Protein AF-A0A3L5TT20-F1 (afdb_monomer)

Sequence (155 aa):
MFGVGVLYHANMYPKHVDMWNPAGWEYWRIWKIIYIPYWQIYGDSFLDTFSENSTAPCTSIQSEWENNPDIERCNQYDWVLLVIASLYMLISNLLLVNLVIALFRYEV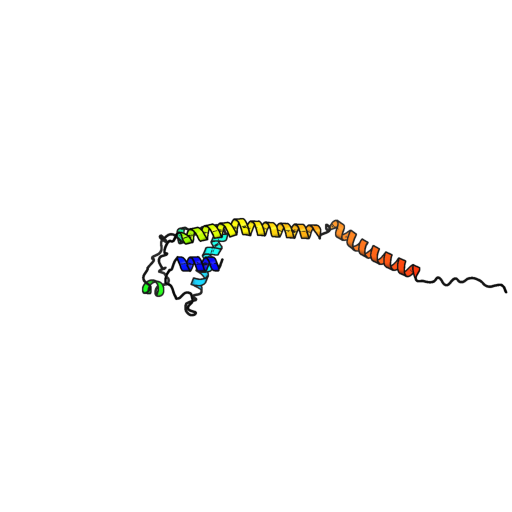IMDYKSRIPAPLNIIIRPLNVLYRCCKSDDERKQHKPGRKIEDWWIE

Mean predicted aligned error: 16.35 Å

pLDDT: mean 70.75, std 13.07, range [36.5, 90.12]

Foldseek 3Di:
DQVLLVVQVCQFDPPDPLPPPPVNPDVVVSCSSCVVLVVLLVPDPVVVVLDQDDPFAEDCDPVPVVVDVRHHHGTDHDVVNVVSSVVSNCCSPPVVVVVVVVVVVVVVVVVVVVDDPPVVCVVVVVVVVVVVVVVVVVVVVVPDDDPDPDDDDDD

Solvent-accessible surface area (backbone atoms only — not comparable to full-atom values): 9318 Å² total; per-residue (Å²): 90,66,70,57,16,52,51,49,54,52,61,34,47,74,90,68,76,50,84,78,37,85,90,54,72,49,73,73,59,59,48,56,34,48,49,57,48,50,47,34,68,78,68,50,78,64,57,63,78,56,39,77,74,57,95,59,67,55,43,90,50,68,78,55,40,76,73,31,93,83,30,46,68,58,59,50,66,56,74,64,58,57,54,52,50,52,52,50,40,48,44,50,59,60,50,47,48,51,48,50,54,48,49,55,52,50,53,52,52,53,49,53,75,71,48,66,58,71,83,53,44,70,53,51,53,56,50,55,51,49,51,53,53,54,53,55,52,53,59,56,58,73,70,54,80,77,80,77,88,74,80,89,83,88,134

Radius of gyration: 36.46 Å; Cα contacts (8 Å, |Δi|>4): 81; chains: 1; bounding box: 44×47×121 Å

InterPro domains:
  IPR050927 Transient receptor potential cation channel M [PTHR13800] (23-142)

Secondary structure (DSSP, 8-state):
-HHHHHHHHHHHSTT--TTS-GGG--HHHHHHHHHHHHHGGGT---HHHHSS--SS-EE--HHHHTT-TT-EEPP---HHHHHHHHHHHHIIIIIIHHHHHHHHHHHHHHHHHH---HHHHHHHHHHHHHHHHHHHHHHHHHTS-----------

Structure (mmCIF, N/CA/C/O backbone):
data_AF-A0A3L5TT20-F1
#
_entry.id   AF-A0A3L5TT20-F1
#
loop_
_atom_site.group_PDB
_atom_site.id
_atom_site.type_symbol
_atom_site.label_atom_id
_atom_site.label_alt_id
_atom_site.label_comp_id
_atom_site.label_asym_id
_atom_site.label_entity_id
_atom_site.label_seq_id
_atom_site.pdbx_PDB_ins_code
_atom_site.Cartn_x
_atom_site.Cartn_y
_atom_site.Cartn_z
_atom_site.occupancy
_atom_site.B_iso_or_equiv
_atom_site.auth_seq_id
_atom_site.auth_comp_id
_atom_site.auth_asym_id
_atom_site.auth_atom_id
_atom_site.pdbx_PDB_model_num
ATOM 1 N N . MET A 1 1 ? 0.230 -6.332 0.140 1.00 84.31 1 MET A N 1
ATOM 2 C CA . MET A 1 1 ? 1.095 -5.178 -0.182 1.00 84.31 1 MET A CA 1
ATOM 3 C C . MET A 1 1 ? 2.345 -5.609 -0.939 1.00 84.31 1 MET A C 1
ATOM 5 O O . MET A 1 1 ? 2.288 -5.583 -2.156 1.00 84.31 1 MET A O 1
ATOM 9 N N . PHE A 1 2 ? 3.416 -6.079 -0.279 1.00 85.88 2 PHE A N 1
ATOM 10 C CA . PHE A 1 2 ? 4.703 -6.358 -0.947 1.00 85.88 2 PHE A CA 1
ATOM 11 C C . PHE A 1 2 ? 4.595 -7.323 -2.140 1.00 85.88 2 PHE A C 1
ATOM 13 O O . PHE A 1 2 ? 5.044 -6.995 -3.230 1.00 85.88 2 PHE A O 1
ATOM 20 N N . GLY A 1 3 ? 3.914 -8.464 -1.973 1.00 87.25 3 GLY A N 1
ATOM 21 C CA . GLY A 1 3 ? 3.739 -9.431 -3.066 1.00 87.25 3 GLY A CA 1
ATOM 22 C C . GLY A 1 3 ? 2.987 -8.871 -4.280 1.00 87.25 3 GLY A C 1
ATOM 23 O O . GLY A 1 3 ? 3.363 -9.153 -5.410 1.00 87.25 3 GLY A O 1
ATOM 24 N N . VAL A 1 4 ? 1.976 -8.026 -4.055 1.00 87.75 4 VAL A N 1
ATOM 25 C CA . VAL A 1 4 ? 1.221 -7.371 -5.139 1.00 87.75 4 VAL A CA 1
ATOM 26 C C . VAL A 1 4 ? 2.088 -6.326 -5.843 1.00 87.75 4 VAL A C 1
ATOM 28 O O . VAL A 1 4 ? 2.095 -6.273 -7.065 1.00 87.75 4 VAL A O 1
ATOM 31 N N . GLY A 1 5 ? 2.883 -5.560 -5.090 1.00 86.00 5 GLY A N 1
ATOM 32 C CA . GLY A 1 5 ? 3.838 -4.610 -5.662 1.00 86.00 5 GLY A CA 1
ATOM 33 C C . GLY A 1 5 ? 4.888 -5.283 -6.550 1.00 86.00 5 GLY A C 1
ATOM 34 O O . GLY A 1 5 ? 5.159 -4.807 -7.650 1.00 86.00 5 GLY A O 1
ATOM 35 N N . VAL A 1 6 ? 5.449 -6.414 -6.105 1.00 85.12 6 VAL A N 1
ATOM 36 C CA . VAL A 1 6 ? 6.404 -7.204 -6.903 1.00 85.12 6 VAL A CA 1
ATOM 37 C C . VAL A 1 6 ? 5.736 -7.751 -8.164 1.00 85.12 6 VAL A C 1
ATOM 39 O O . VAL A 1 6 ? 6.333 -7.708 -9.236 1.00 85.12 6 VAL A O 1
ATOM 42 N N . LEU A 1 7 ? 4.494 -8.229 -8.052 1.00 86.19 7 LEU A N 1
ATOM 43 C CA . LEU A 1 7 ? 3.731 -8.760 -9.181 1.00 86.19 7 LEU A CA 1
ATOM 44 C C . LEU A 1 7 ? 3.441 -7.681 -10.231 1.00 86.19 7 LEU A C 1
ATOM 46 O O . LEU A 1 7 ? 3.610 -7.931 -11.420 1.00 86.19 7 LEU A O 1
ATOM 50 N N . TYR A 1 8 ? 3.073 -6.472 -9.799 1.00 83.44 8 TYR A N 1
ATOM 51 C CA . TYR A 1 8 ? 2.897 -5.334 -10.700 1.00 83.44 8 TYR A CA 1
ATOM 52 C C . TYR A 1 8 ? 4.190 -4.989 -11.430 1.00 83.44 8 TYR A C 1
ATOM 54 O O . TYR A 1 8 ? 4.200 -4.925 -12.655 1.00 83.44 8 TYR A O 1
ATOM 62 N N . HIS A 1 9 ? 5.291 -4.838 -10.694 1.00 79.31 9 HIS A N 1
ATOM 63 C CA . HIS A 1 9 ? 6.583 -4.495 -11.283 1.00 79.31 9 HIS A CA 1
ATOM 64 C C . HIS A 1 9 ? 7.069 -5.560 -12.279 1.00 79.31 9 HIS A C 1
ATOM 66 O O . HIS A 1 9 ? 7.560 -5.228 -13.356 1.00 79.31 9 HIS A O 1
ATOM 72 N N . ALA A 1 10 ? 6.894 -6.842 -11.947 1.00 80.88 10 ALA A N 1
ATOM 73 C CA . ALA A 1 10 ? 7.268 -7.948 -12.823 1.00 80.88 10 ALA A CA 1
ATOM 74 C C . ALA A 1 10 ? 6.438 -7.985 -14.117 1.00 80.88 10 ALA A C 1
ATOM 76 O O . ALA A 1 10 ? 6.974 -8.345 -15.164 1.00 80.88 10 ALA A O 1
ATOM 77 N N . ASN A 1 11 ? 5.154 -7.613 -14.055 1.00 81.44 11 ASN A N 1
ATOM 78 C CA . ASN A 1 11 ? 4.273 -7.641 -15.223 1.00 81.44 11 ASN A CA 1
ATOM 79 C C . ASN A 1 11 ? 4.452 -6.415 -16.131 1.00 81.44 11 ASN A C 1
ATOM 81 O O . ASN A 1 11 ? 4.388 -6.547 -17.346 1.00 81.44 11 ASN A O 1
ATOM 85 N N . MET A 1 12 ? 4.723 -5.239 -15.556 1.00 76.44 12 MET A N 1
ATOM 86 C CA . MET A 1 12 ? 4.983 -4.005 -16.314 1.00 76.44 12 MET A CA 1
ATOM 87 C C . MET A 1 12 ? 6.300 -4.050 -17.098 1.00 76.44 12 MET A C 1
ATOM 89 O O . MET A 1 12 ? 6.416 -3.450 -18.167 1.00 76.44 12 MET A O 1
ATOM 93 N N . TYR A 1 13 ? 7.308 -4.743 -16.557 1.00 73.94 13 TYR A N 1
ATOM 94 C CA . TYR A 1 13 ? 8.673 -4.745 -17.084 1.00 73.94 13 TYR A CA 1
ATOM 95 C C . TYR A 1 13 ? 9.188 -6.168 -17.354 1.00 73.94 13 TYR A C 1
ATOM 97 O O . TYR A 1 13 ? 10.122 -6.637 -16.689 1.00 73.94 13 TYR A O 1
ATOM 105 N N . PRO A 1 14 ? 8.633 -6.873 -18.357 1.00 65.94 14 PRO A N 1
ATOM 106 C CA . PRO A 1 14 ? 9.121 -8.194 -18.719 1.00 65.94 14 PRO A CA 1
ATOM 107 C C . PRO A 1 14 ? 10.567 -8.110 -19.232 1.00 65.94 14 PRO A C 1
ATOM 109 O O . PRO A 1 14 ? 10.934 -7.208 -19.991 1.00 65.94 14 PRO A O 1
ATOM 112 N N . LYS A 1 15 ? 11.390 -9.092 -18.837 1.00 61.09 15 LYS A N 1
ATOM 113 C CA . LYS A 1 15 ? 12.833 -9.206 -19.148 1.00 61.09 15 LYS A CA 1
ATOM 114 C C . LYS A 1 15 ? 13.756 -8.213 -18.425 1.00 61.09 15 LYS A C 1
ATOM 116 O O . LYS A 1 15 ? 14.787 -7.843 -18.979 1.00 61.09 15 LYS A O 1
ATOM 121 N N . HIS A 1 16 ? 13.444 -7.815 -17.193 1.00 61.41 16 HIS A N 1
ATOM 122 C CA . HIS A 1 16 ? 14.487 -7.331 -16.283 1.00 61.41 16 HIS A CA 1
ATOM 123 C C . HIS A 1 16 ? 15.070 -8.528 -15.513 1.00 61.41 16 HIS A C 1
ATOM 125 O O . HIS A 1 16 ? 14.327 -9.366 -14.998 1.00 61.41 16 HIS A O 1
ATOM 131 N N . VAL A 1 17 ? 16.388 -8.631 -15.389 1.00 59.22 17 VAL A N 1
ATOM 132 C CA . VAL A 1 17 ? 17.037 -9.614 -14.492 1.00 59.22 17 VAL A CA 1
ATOM 133 C C . VAL A 1 17 ? 17.674 -8.934 -13.275 1.00 59.22 17 VAL A C 1
ATOM 135 O O . VAL A 1 17 ? 18.075 -9.596 -12.321 1.00 59.22 17 VAL A O 1
ATOM 138 N N . ASP A 1 18 ? 17.634 -7.601 -13.232 1.00 60.81 18 ASP A N 1
ATOM 139 C CA . ASP A 1 18 ? 18.402 -6.779 -12.287 1.00 60.81 18 ASP A CA 1
ATOM 140 C C . ASP A 1 18 ? 17.642 -6.468 -10.989 1.00 60.81 18 ASP A C 1
ATOM 142 O O . ASP A 1 18 ? 18.166 -5.812 -10.088 1.00 60.81 18 ASP A O 1
ATOM 146 N N . MET A 1 19 ? 16.398 -6.943 -10.860 1.00 58.97 19 MET A N 1
ATOM 147 C CA . MET A 1 19 ? 15.602 -6.772 -9.638 1.00 58.97 19 MET A CA 1
ATOM 148 C C . MET A 1 19 ? 16.105 -7.640 -8.483 1.00 58.97 19 MET A C 1
ATOM 150 O O . MET A 1 19 ? 16.023 -7.232 -7.329 1.00 58.97 19 MET A O 1
ATOM 154 N N . TRP A 1 20 ? 16.676 -8.804 -8.801 1.00 60.31 20 TRP A N 1
ATOM 155 C CA . TRP A 1 20 ? 17.233 -9.741 -7.821 1.00 60.31 20 TRP A CA 1
ATOM 156 C C . TRP A 1 20 ? 18.757 -9.648 -7.703 1.00 60.31 20 TRP A C 1
ATOM 158 O O . TRP A 1 20 ? 19.335 -10.303 -6.839 1.00 60.31 20 TRP A O 1
ATOM 168 N N . ASN A 1 21 ? 19.411 -8.832 -8.538 1.00 61.56 21 ASN A N 1
ATOM 169 C CA . ASN A 1 21 ? 20.840 -8.574 -8.421 1.00 61.56 21 ASN A CA 1
ATOM 170 C C . ASN A 1 21 ? 21.089 -7.722 -7.159 1.00 61.56 21 ASN A C 1
ATOM 172 O O . ASN A 1 21 ? 20.550 -6.617 -7.089 1.00 61.56 21 ASN A O 1
ATOM 176 N N . PRO A 1 22 ? 21.889 -8.179 -6.176 1.00 57.75 22 PRO A N 1
ATOM 177 C CA . PRO A 1 22 ? 22.149 -7.441 -4.935 1.00 57.75 22 PRO A CA 1
ATOM 178 C C . PRO A 1 22 ? 22.705 -6.025 -5.151 1.00 57.75 22 PRO A C 1
ATOM 180 O O . PRO A 1 22 ? 22.512 -5.158 -4.306 1.00 57.75 22 PRO A O 1
ATOM 183 N N . ALA A 1 23 ? 23.365 -5.780 -6.289 1.00 57.91 23 ALA A N 1
ATOM 184 C CA . ALA A 1 23 ? 23.911 -4.474 -6.660 1.00 57.91 23 ALA A CA 1
ATOM 185 C C . ALA A 1 23 ? 22.869 -3.495 -7.239 1.00 57.91 23 ALA A C 1
ATOM 187 O O . ALA A 1 23 ? 23.135 -2.302 -7.312 1.00 57.91 23 ALA A O 1
ATOM 188 N N . GLY A 1 24 ? 21.690 -3.979 -7.648 1.00 58.59 24 GLY A N 1
ATOM 189 C CA . GLY A 1 24 ? 20.648 -3.169 -8.288 1.00 58.59 24 GLY A CA 1
ATOM 190 C C . GLY A 1 24 ? 19.599 -2.607 -7.327 1.00 58.59 24 GLY A C 1
ATOM 191 O O . GLY A 1 24 ? 18.627 -2.011 -7.779 1.00 58.59 24 GLY A O 1
ATOM 192 N N . TRP A 1 25 ? 19.724 -2.826 -6.013 1.00 58.31 25 TRP A N 1
ATOM 193 C CA . TRP A 1 25 ? 18.738 -2.394 -5.013 1.00 58.31 25 TRP A CA 1
ATOM 194 C C . TRP A 1 25 ? 18.848 -0.889 -4.758 1.00 58.31 25 TRP A C 1
ATOM 196 O O . TRP A 1 25 ? 19.230 -0.442 -3.679 1.00 58.31 25 TRP A O 1
ATOM 206 N N . GLU A 1 26 ? 18.508 -0.086 -5.759 1.00 62.91 26 GLU A N 1
ATOM 207 C CA . GLU A 1 26 ? 18.370 1.345 -5.563 1.00 62.91 26 GLU A CA 1
ATOM 208 C C . GLU A 1 26 ? 17.182 1.619 -4.639 1.00 62.91 26 GLU A C 1
ATOM 210 O O . GLU A 1 26 ? 16.058 1.161 -4.871 1.00 62.91 26 GLU A O 1
ATOM 215 N N . TYR A 1 27 ? 17.434 2.386 -3.578 1.00 58.75 27 TYR A N 1
ATOM 216 C CA . TYR A 1 27 ? 16.451 2.765 -2.559 1.00 58.75 27 TYR A CA 1
ATOM 217 C C . TYR A 1 27 ? 15.145 3.304 -3.170 1.00 58.75 27 TYR A C 1
ATOM 219 O O . TYR A 1 27 ? 14.049 2.942 -2.738 1.00 58.75 27 TYR A O 1
ATOM 227 N N . TRP A 1 28 ? 15.254 4.099 -4.236 1.00 60.81 28 TRP A N 1
ATOM 228 C CA . TRP A 1 28 ? 14.121 4.687 -4.951 1.00 60.81 28 TRP A CA 1
ATOM 229 C C . TRP A 1 28 ? 13.227 3.652 -5.652 1.00 60.81 28 TRP A C 1
ATOM 231 O O . TRP A 1 28 ? 12.015 3.849 -5.758 1.00 60.81 28 TRP A O 1
ATOM 241 N N . ARG A 1 29 ? 13.783 2.506 -6.063 1.00 69.00 29 ARG A N 1
ATOM 242 C CA . ARG A 1 29 ? 13.053 1.457 -6.789 1.00 69.00 29 ARG A CA 1
ATOM 243 C C . ARG A 1 29 ? 12.155 0.629 -5.870 1.00 69.00 29 ARG A C 1
ATOM 245 O O . ARG A 1 29 ? 11.013 0.339 -6.218 1.00 69.00 29 ARG A O 1
ATOM 252 N N . ILE A 1 30 ? 12.629 0.307 -4.665 1.00 76.31 30 ILE A N 1
ATOM 253 C CA . ILE A 1 30 ? 11.825 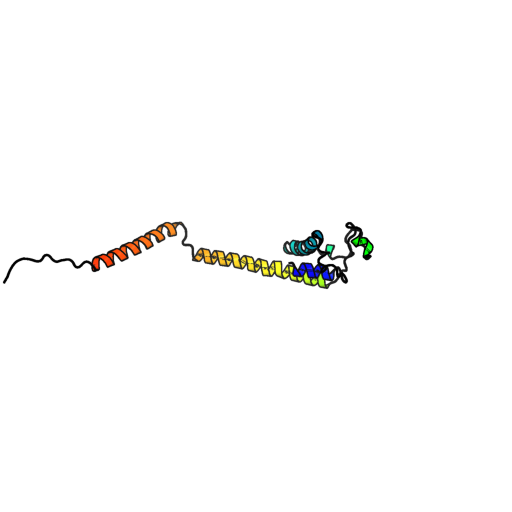-0.399 -3.647 1.00 76.31 30 ILE A CA 1
ATOM 254 C C . ILE A 1 30 ? 10.653 0.475 -3.190 1.00 76.31 30 ILE A C 1
ATOM 256 O O . ILE A 1 30 ? 9.544 -0.026 -2.987 1.00 76.31 30 ILE A O 1
ATOM 260 N N . TRP A 1 31 ? 10.870 1.788 -3.092 1.00 77.19 31 TRP A N 1
ATOM 261 C CA . TRP A 1 31 ? 9.805 2.735 -2.785 1.00 77.19 31 TRP A CA 1
ATOM 262 C C . TRP A 1 31 ? 8.666 2.679 -3.804 1.00 77.19 31 TRP A C 1
ATOM 264 O O . TRP A 1 31 ? 7.513 2.608 -3.382 1.00 77.19 31 TRP A O 1
ATOM 274 N N . LYS A 1 32 ? 8.949 2.600 -5.114 1.00 73.81 32 LYS A N 1
ATOM 275 C CA . LYS A 1 32 ? 7.896 2.449 -6.139 1.00 73.81 32 LYS A CA 1
ATOM 276 C C . LYS A 1 32 ? 7.066 1.168 -5.954 1.00 73.81 32 LYS A C 1
ATOM 278 O O . LYS A 1 32 ? 5.844 1.214 -6.083 1.00 73.81 32 LYS A O 1
ATOM 283 N N . ILE A 1 33 ? 7.702 0.053 -5.576 1.00 81.81 33 ILE A N 1
ATOM 284 C CA . ILE A 1 33 ? 7.032 -1.242 -5.332 1.00 81.81 33 ILE A CA 1
ATOM 285 C C . ILE A 1 33 ? 6.039 -1.161 -4.164 1.00 81.81 33 ILE A C 1
ATOM 287 O O . ILE A 1 33 ? 4.989 -1.800 -4.199 1.00 81.81 33 ILE A O 1
ATOM 291 N N . ILE A 1 34 ? 6.355 -0.393 -3.119 1.00 84.00 34 ILE A N 1
ATOM 292 C CA . ILE A 1 34 ? 5.509 -0.271 -1.920 1.00 84.00 34 ILE A CA 1
ATOM 293 C C . ILE A 1 34 ? 4.466 0.841 -2.081 1.00 84.00 34 ILE A C 1
ATOM 295 O O . ILE A 1 34 ? 3.335 0.688 -1.621 1.00 84.00 34 ILE A O 1
ATOM 299 N N . TYR A 1 35 ? 4.828 1.934 -2.752 1.00 84.69 35 TYR A N 1
ATOM 300 C CA . TYR A 1 35 ? 4.006 3.134 -2.896 1.00 84.69 35 TYR A CA 1
ATOM 301 C C . TYR A 1 35 ? 2.679 2.851 -3.611 1.00 84.69 35 TYR A C 1
ATOM 303 O O . TYR A 1 35 ? 1.618 3.160 -3.075 1.00 84.69 35 TYR A O 1
ATOM 311 N N . ILE A 1 36 ? 2.718 2.198 -4.776 1.00 82.75 36 ILE A N 1
ATOM 312 C CA . ILE A 1 36 ? 1.519 1.919 -5.586 1.00 82.75 36 ILE A CA 1
ATOM 313 C C . ILE A 1 36 ? 0.469 1.090 -4.809 1.00 82.75 36 ILE A C 1
ATOM 315 O O . ILE A 1 36 ? -0.657 1.560 -4.633 1.00 82.75 36 ILE A O 1
ATOM 319 N N . PRO A 1 37 ? 0.786 -0.108 -4.268 1.00 84.50 37 PRO A N 1
ATOM 320 C CA . PRO A 1 37 ? -0.197 -0.914 -3.539 1.00 84.50 37 PRO A CA 1
ATOM 321 C C . PRO A 1 37 ? -0.592 -0.331 -2.172 1.00 84.50 37 PRO A C 1
ATOM 323 O O . PRO A 1 37 ? -1.562 -0.815 -1.582 1.00 84.50 37 PRO A O 1
ATOM 326 N N . TYR A 1 38 ? 0.151 0.651 -1.645 1.00 85.81 38 TYR A N 1
ATOM 327 C CA . TYR A 1 38 ? -0.220 1.398 -0.441 1.00 85.81 38 TYR A CA 1
ATOM 328 C C . TYR A 1 38 ? -1.358 2.378 -0.740 1.00 85.81 38 TYR A C 1
ATOM 330 O O . TYR A 1 38 ? -2.412 2.281 -0.113 1.00 85.81 38 TYR A O 1
ATOM 338 N N . TRP A 1 39 ? -1.198 3.251 -1.740 1.00 85.56 39 TRP A N 1
ATOM 339 C CA . TRP A 1 39 ? -2.247 4.201 -2.144 1.00 85.56 39 TRP A CA 1
ATOM 340 C C . TRP A 1 39 ? -3.524 3.508 -2.612 1.00 85.56 39 TRP A C 1
ATOM 342 O O . TRP A 1 39 ? -4.628 3.954 -2.303 1.00 85.56 39 TRP A O 1
ATOM 352 N N . GLN A 1 40 ? -3.381 2.341 -3.234 1.00 83.81 40 GLN A N 1
ATOM 353 C CA . GLN A 1 40 ? -4.508 1.523 -3.666 1.00 83.81 40 GLN A CA 1
ATOM 354 C C . GLN A 1 40 ? -5.416 1.049 -2.514 1.00 83.81 40 GLN A C 1
ATOM 356 O O . GLN A 1 40 ? -6.603 0.806 -2.725 1.00 83.81 40 GLN A O 1
ATOM 361 N N . ILE A 1 41 ? -4.901 0.931 -1.284 1.00 84.06 41 ILE A N 1
ATOM 362 C CA . ILE A 1 41 ? -5.732 0.601 -0.111 1.00 84.06 41 ILE A CA 1
ATOM 363 C C . ILE A 1 41 ? -6.593 1.790 0.316 1.00 84.06 41 ILE A C 1
ATOM 365 O O . ILE A 1 41 ? -7.695 1.589 0.814 1.00 84.06 41 ILE A O 1
ATOM 369 N N . TYR A 1 42 ? -6.125 3.016 0.088 1.00 82.31 42 TYR A N 1
ATOM 370 C CA . TYR A 1 42 ? -6.883 4.232 0.383 1.00 82.31 42 TYR A CA 1
ATOM 371 C C . TYR A 1 42 ? -7.941 4.559 -0.681 1.00 82.31 42 TYR A C 1
ATOM 373 O O . TYR A 1 42 ? -8.684 5.523 -0.517 1.00 82.31 42 TYR A O 1
ATOM 381 N N . GLY A 1 43 ? -8.045 3.746 -1.738 1.00 77.94 43 GLY A N 1
ATOM 382 C CA . GLY A 1 43 ? -9.058 3.884 -2.784 1.00 77.94 43 GLY A CA 1
ATOM 383 C C . GLY A 1 43 ? -8.589 4.621 -4.036 1.00 77.94 43 GLY A C 1
ATOM 384 O O . GLY A 1 43 ? -9.409 4.857 -4.919 1.00 77.94 43 GLY A O 1
ATOM 385 N N . ASP A 1 44 ? -7.300 4.952 -4.150 1.00 79.25 44 ASP A N 1
ATOM 386 C CA . ASP A 1 44 ? -6.760 5.525 -5.382 1.00 79.25 44 ASP A CA 1
ATOM 387 C C . ASP A 1 44 ? -6.453 4.417 -6.401 1.00 79.25 44 ASP A C 1
ATOM 389 O O . ASP A 1 44 ? -5.543 3.595 -6.230 1.00 79.25 44 ASP A O 1
ATOM 393 N N . SER A 1 45 ? -7.261 4.348 -7.459 1.00 69.12 45 SER A N 1
ATOM 394 C CA . SER A 1 45 ? -7.055 3.423 -8.564 1.00 69.12 45 SER A CA 1
ATOM 395 C C . SER A 1 45 ? -6.095 4.061 -9.563 1.00 69.12 45 SER A C 1
ATOM 397 O O . SER A 1 45 ? -6.535 4.727 -10.494 1.00 69.12 45 SER A O 1
ATOM 399 N N . PHE A 1 46 ? -4.793 3.821 -9.382 1.00 67.81 46 PHE A N 1
ATOM 400 C CA . PHE A 1 46 ? -3.672 4.264 -10.234 1.00 67.81 46 PHE A CA 1
ATOM 401 C C . PHE A 1 46 ? -3.714 3.725 -11.694 1.00 67.81 46 PHE A C 1
ATOM 403 O O . PHE A 1 46 ? -2.677 3.497 -12.311 1.00 67.81 46 P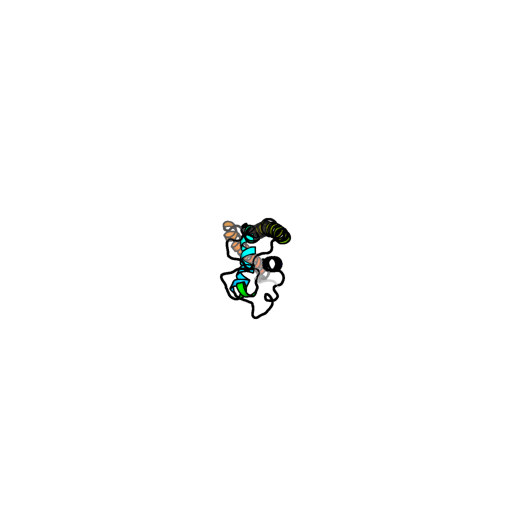HE A O 1
ATOM 410 N N . LEU A 1 47 ? -4.906 3.505 -12.268 1.00 67.00 47 LEU A N 1
ATOM 411 C CA . LEU A 1 47 ? -5.176 2.979 -13.615 1.00 67.00 47 LEU A CA 1
ATOM 412 C C . LEU A 1 47 ? -4.419 3.740 -14.704 1.00 67.00 47 LEU A C 1
ATOM 414 O O . LEU A 1 47 ? -3.908 3.116 -15.629 1.00 67.00 47 LEU A O 1
ATOM 418 N N . ASP A 1 48 ? -4.263 5.051 -14.541 1.00 64.94 48 ASP A N 1
ATOM 419 C CA . ASP A 1 48 ? -3.530 5.895 -15.486 1.00 64.94 48 ASP A CA 1
ATOM 420 C C . ASP A 1 48 ? -2.023 5.610 -15.487 1.00 64.94 48 ASP A C 1
ATOM 422 O O . ASP A 1 48 ? -1.382 5.722 -16.522 1.00 64.94 48 ASP A O 1
ATOM 426 N N . THR A 1 49 ? -1.458 5.154 -14.365 1.00 65.38 49 THR A N 1
ATOM 427 C CA . THR A 1 49 ? -0.055 4.698 -14.295 1.00 65.38 49 THR A CA 1
ATOM 428 C C . THR A 1 49 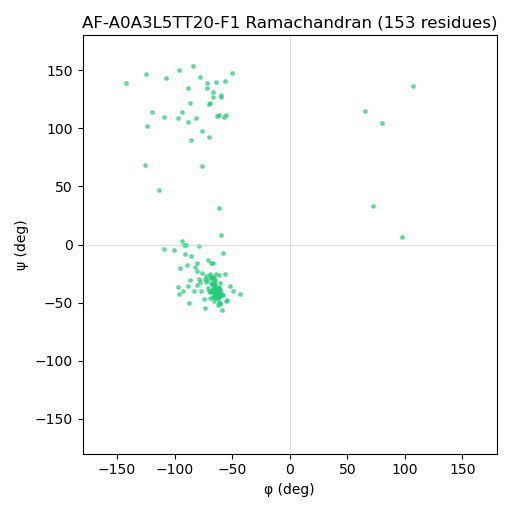? 0.135 3.314 -14.918 1.00 65.38 49 THR A C 1
ATOM 430 O O . THR A 1 49 ? 1.228 2.979 -15.371 1.00 65.38 49 THR A O 1
ATOM 433 N N . PHE A 1 50 ? -0.927 2.504 -14.977 1.00 63.31 50 PHE A N 1
ATOM 434 C CA . PHE A 1 50 ? -0.919 1.236 -15.711 1.00 63.31 50 PHE A CA 1
ATOM 435 C C . PHE A 1 50 ? -1.172 1.419 -17.217 1.00 63.31 50 PHE A C 1
ATOM 437 O O . PHE A 1 50 ? -0.858 0.518 -17.992 1.00 63.31 50 PHE A O 1
ATOM 444 N N . SER A 1 51 ? -1.745 2.552 -17.624 1.00 58.94 51 SER A N 1
ATOM 445 C CA . SER A 1 51 ? -2.021 2.899 -19.017 1.00 58.94 51 SER A CA 1
ATOM 446 C C . SER A 1 51 ? -0.743 3.361 -19.725 1.00 58.94 51 SER A C 1
ATOM 448 O O . SER A 1 51 ? 0.099 4.022 -19.127 1.00 58.94 51 SER A O 1
ATOM 450 N N . GLU A 1 52 ? -0.591 3.028 -21.010 1.00 57.47 52 GLU A N 1
ATOM 451 C CA . GLU A 1 52 ? 0.594 3.314 -21.847 1.00 57.47 52 GLU A CA 1
ATOM 452 C C . GLU A 1 52 ? 0.970 4.805 -21.961 1.00 57.47 52 GLU A C 1
ATOM 454 O O . GLU A 1 52 ? 2.012 5.130 -22.523 1.00 57.47 52 GLU A O 1
ATOM 459 N N . ASN A 1 53 ? 0.148 5.724 -21.449 1.00 52.81 53 ASN A N 1
ATOM 460 C CA . ASN A 1 53 ? 0.210 7.142 -21.785 1.00 52.81 53 ASN A CA 1
ATOM 461 C C . ASN A 1 53 ? 0.632 8.035 -20.608 1.00 52.81 53 ASN A C 1
ATOM 463 O O . ASN A 1 53 ? 0.010 9.062 -20.332 1.00 52.81 53 ASN A O 1
ATOM 467 N N . SER A 1 54 ? 1.693 7.646 -19.902 1.00 54.81 54 SER A N 1
ATOM 468 C CA . SER A 1 54 ? 2.361 8.537 -18.953 1.00 54.81 54 SER A CA 1
ATOM 469 C C . SER A 1 54 ? 3.072 9.643 -19.734 1.00 54.81 54 SER A C 1
ATOM 471 O O . SER A 1 54 ? 3.934 9.367 -20.559 1.00 54.81 54 SER A O 1
ATOM 473 N N . THR A 1 55 ? 2.736 10.900 -19.456 1.00 52.38 55 THR A N 1
ATOM 474 C CA . THR A 1 55 ? 3.191 12.147 -20.110 1.00 52.38 55 THR A CA 1
ATOM 475 C C . THR A 1 55 ? 4.714 12.408 -20.076 1.00 52.38 55 THR A C 1
ATOM 477 O O . THR A 1 55 ? 5.163 13.499 -20.426 1.00 52.38 55 THR A O 1
ATOM 480 N N . ALA A 1 56 ? 5.518 11.445 -19.625 1.00 61.28 56 ALA A N 1
ATOM 481 C CA . ALA A 1 56 ? 6.970 11.524 -19.500 1.00 61.28 56 ALA A CA 1
ATOM 482 C C . ALA A 1 56 ? 7.667 10.907 -20.730 1.00 61.28 56 ALA A C 1
ATOM 484 O O . ALA A 1 56 ? 7.127 9.976 -21.331 1.00 61.28 56 ALA A O 1
ATOM 485 N N . PRO A 1 57 ? 8.871 11.377 -21.113 1.00 65.12 57 PRO A N 1
ATOM 486 C CA . PRO A 1 57 ? 9.658 10.712 -22.146 1.00 65.12 57 PRO A CA 1
ATOM 487 C C . PRO A 1 57 ? 9.983 9.289 -21.678 1.00 65.12 57 PRO A C 1
ATOM 489 O O . PRO A 1 57 ? 10.734 9.107 -20.721 1.00 65.12 57 PRO A O 1
ATOM 492 N N . CYS A 1 58 ? 9.396 8.285 -22.329 1.00 73.94 58 CYS A N 1
ATOM 493 C CA . CYS A 1 58 ? 9.691 6.885 -22.055 1.00 73.94 58 CYS A CA 1
ATOM 494 C C . CYS A 1 58 ? 10.520 6.280 -23.190 1.00 73.94 58 CYS A C 1
ATOM 496 O O . CYS A 1 58 ? 10.315 6.597 -24.363 1.00 73.94 58 CYS A O 1
ATOM 498 N N . THR A 1 59 ? 11.464 5.402 -22.853 1.00 69.94 59 THR A N 1
ATOM 499 C CA . THR A 1 59 ? 12.265 4.661 -23.841 1.00 69.94 59 THR A CA 1
ATOM 500 C C . THR A 1 59 ? 12.164 3.160 -23.593 1.00 69.94 59 THR A C 1
ATOM 502 O O . THR A 1 59 ? 12.036 2.691 -22.459 1.00 69.94 59 THR A O 1
ATOM 505 N N . SER A 1 60 ? 12.204 2.380 -24.671 1.00 69.69 60 SER A N 1
ATOM 506 C CA . SER A 1 60 ? 12.318 0.916 -24.606 1.00 69.69 60 SER A CA 1
ATOM 507 C C . SER A 1 60 ? 13.780 0.448 -24.622 1.00 69.69 60 SER A C 1
ATOM 509 O O . SER A 1 60 ? 14.052 -0.733 -24.396 1.00 69.69 60 SER A O 1
ATOM 511 N N . ILE A 1 61 ? 14.724 1.367 -24.861 1.00 71.00 61 ILE A N 1
ATOM 512 C CA . ILE A 1 61 ? 16.146 1.083 -25.050 1.00 71.00 61 ILE A CA 1
ATOM 513 C C . ILE A 1 61 ? 16.854 1.039 -23.692 1.00 71.00 61 ILE A C 1
ATOM 515 O O . ILE A 1 61 ? 16.862 2.024 -22.958 1.00 71.00 61 ILE A O 1
ATOM 519 N N . GLN A 1 62 ? 17.496 -0.094 -23.379 1.00 68.12 62 GLN A N 1
ATOM 520 C CA . GLN A 1 62 ? 18.177 -0.325 -22.096 1.00 68.12 62 GLN A CA 1
ATOM 521 C C . GLN A 1 62 ? 19.207 0.744 -21.734 1.00 68.12 62 GLN A C 1
ATOM 523 O O . GLN A 1 62 ? 19.173 1.301 -20.641 1.00 68.12 62 GLN A O 1
ATOM 528 N N . SER A 1 63 ? 20.075 1.088 -22.679 1.00 68.44 63 SER A N 1
ATOM 529 C CA . SER A 1 63 ? 21.153 2.047 -22.454 1.00 68.44 63 SER A CA 1
ATOM 530 C C . SER A 1 63 ? 20.680 3.479 -22.199 1.00 68.44 63 SER A C 1
ATOM 532 O O . SER A 1 63 ? 21.478 4.296 -21.756 1.00 68.44 63 SER A O 1
ATOM 534 N N . GLU A 1 64 ? 19.430 3.822 -22.506 1.00 69.00 64 GLU A N 1
ATOM 535 C CA . GLU A 1 64 ? 18.931 5.192 -22.358 1.00 69.00 64 GLU A CA 1
ATOM 536 C C . GLU A 1 64 ? 18.268 5.433 -21.000 1.00 69.00 64 GLU A C 1
ATOM 538 O O . GLU A 1 64 ? 18.518 6.482 -20.409 1.00 69.00 64 GLU A O 1
ATOM 543 N N . TRP A 1 65 ? 17.491 4.471 -20.480 1.00 65.31 65 TRP A N 1
ATOM 544 C CA . TRP A 1 65 ? 16.889 4.568 -19.140 1.00 65.31 65 TRP A CA 1
ATOM 545 C C . TRP A 1 65 ? 17.865 4.212 -18.012 1.00 65.31 65 TRP A C 1
ATOM 547 O O . TRP A 1 65 ? 17.675 4.638 -16.881 1.00 65.31 65 TRP A O 1
ATOM 557 N N . GLU A 1 66 ? 18.918 3.439 -18.293 1.00 68.31 66 GLU A N 1
ATOM 558 C CA . GLU A 1 66 ? 19.932 3.094 -17.285 1.00 68.31 66 GLU A CA 1
ATOM 559 C C . GLU A 1 66 ? 20.925 4.246 -17.052 1.00 68.31 66 GLU A C 1
ATOM 561 O O . GLU A 1 66 ? 21.429 4.423 -15.948 1.00 68.31 66 GLU A O 1
ATOM 566 N N . ASN A 1 67 ? 21.169 5.069 -18.080 1.00 66.06 67 ASN A N 1
ATOM 567 C CA . ASN A 1 67 ? 22.094 6.204 -18.007 1.00 66.06 67 ASN A CA 1
ATOM 568 C C . ASN A 1 67 ? 21.414 7.541 -17.677 1.00 66.06 67 ASN A C 1
ATOM 570 O O . ASN A 1 67 ? 22.098 8.462 -17.231 1.00 66.06 67 ASN A O 1
ATOM 574 N N . ASN A 1 68 ? 20.098 7.669 -17.890 1.00 63.03 68 ASN A N 1
ATOM 575 C CA . ASN A 1 68 ? 19.350 8.887 -17.580 1.00 63.03 68 ASN A CA 1
ATOM 576 C C . ASN A 1 68 ? 18.251 8.595 -16.549 1.00 63.03 68 ASN A C 1
ATOM 578 O O . ASN A 1 68 ? 17.281 7.917 -16.886 1.00 63.03 68 ASN A O 1
ATOM 582 N N . PRO A 1 69 ? 18.334 9.155 -15.329 1.00 65.62 69 PRO A N 1
ATOM 583 C CA . PRO A 1 69 ? 17.314 8.954 -14.297 1.00 65.62 69 PRO A CA 1
ATOM 584 C C . PRO A 1 69 ? 15.971 9.629 -14.627 1.00 65.62 69 PRO A C 1
ATOM 586 O O . PRO A 1 69 ? 14.960 9.302 -14.012 1.00 65.62 69 PRO A O 1
ATOM 589 N N . ASP A 1 70 ? 15.954 10.554 -15.593 1.00 61.81 70 ASP A N 1
ATOM 590 C CA . ASP A 1 70 ? 14.761 11.300 -16.015 1.00 61.81 70 ASP A CA 1
ATOM 591 C C . ASP A 1 70 ? 13.918 10.564 -17.074 1.00 61.81 70 ASP A C 1
ATOM 593 O O . ASP A 1 70 ? 12.816 11.006 -17.403 1.00 61.81 70 ASP A O 1
ATOM 597 N N . ILE A 1 71 ? 14.432 9.461 -17.635 1.00 65.62 71 ILE A N 1
ATOM 598 C CA . ILE A 1 71 ? 13.759 8.688 -18.684 1.00 65.62 71 ILE A CA 1
ATOM 599 C C . ILE A 1 71 ? 13.290 7.366 -18.085 1.00 65.62 71 ILE A C 1
ATOM 601 O O . ILE A 1 71 ? 14.085 6.477 -17.783 1.00 65.62 71 ILE A O 1
ATOM 605 N N . GLU A 1 72 ? 11.977 7.217 -17.931 1.00 68.31 72 GLU A N 1
ATOM 606 C CA . GLU A 1 72 ? 11.396 5.981 -17.412 1.00 68.31 72 GLU A CA 1
ATOM 607 C C . GLU A 1 72 ? 11.205 4.944 -18.527 1.00 68.31 72 GLU A C 1
ATOM 609 O O . GLU A 1 72 ? 11.045 5.255 -19.710 1.00 68.31 72 GLU A O 1
ATOM 614 N N . ARG A 1 73 ? 11.210 3.661 -18.163 1.00 69.81 73 ARG A N 1
ATOM 615 C CA . ARG A 1 73 ? 10.914 2.595 -19.120 1.00 69.81 73 ARG A CA 1
ATOM 616 C C . ARG A 1 73 ? 9.428 2.613 -19.471 1.00 69.81 73 ARG A C 1
ATOM 618 O O . ARG A 1 73 ? 8.588 2.676 -18.574 1.00 69.81 73 ARG A O 1
ATOM 625 N N . CYS A 1 74 ? 9.107 2.492 -20.760 1.00 73.94 74 CYS A N 1
ATOM 626 C CA . CYS A 1 74 ? 7.713 2.393 -21.189 1.00 73.94 74 CYS A CA 1
ATOM 627 C C . CYS A 1 74 ? 7.046 1.161 -20.553 1.00 73.94 74 CYS A C 1
ATOM 629 O O . CYS A 1 74 ? 7.586 0.050 -20.604 1.00 73.94 74 CYS A O 1
ATOM 631 N N . ASN A 1 75 ? 5.888 1.382 -19.936 1.00 71.44 75 ASN A N 1
ATOM 632 C CA . ASN A 1 75 ? 5.079 0.338 -19.324 1.00 71.44 75 ASN A CA 1
ATOM 633 C C . ASN A 1 75 ? 4.425 -0.526 -20.415 1.00 71.44 75 ASN A C 1
ATOM 635 O O . ASN A 1 75 ? 3.946 0.005 -21.415 1.00 71.44 75 ASN A O 1
ATOM 639 N N . GLN A 1 76 ? 4.393 -1.844 -20.220 1.00 70.81 76 GLN A N 1
ATOM 640 C CA . GLN A 1 76 ? 3.584 -2.735 -21.043 1.00 70.81 76 GLN A CA 1
ATOM 641 C C . GLN A 1 76 ? 2.229 -2.958 -20.376 1.00 70.81 76 GLN A C 1
ATOM 643 O O . GLN A 1 76 ? 2.136 -3.557 -19.303 1.00 70.81 76 GLN A O 1
ATOM 648 N N . TYR A 1 77 ? 1.172 -2.468 -21.023 1.00 69.62 77 TYR A N 1
ATOM 649 C CA . TYR A 1 77 ? -0.188 -2.696 -20.560 1.00 69.62 77 TYR A CA 1
ATOM 650 C C . TYR A 1 77 ? -0.558 -4.177 -20.682 1.00 69.62 77 TYR A C 1
ATOM 652 O O . TYR A 1 77 ? -0.413 -4.789 -21.742 1.00 69.62 77 TYR A O 1
ATOM 660 N N . ASP A 1 78 ? -1.099 -4.735 -19.602 1.00 78.06 78 ASP A N 1
ATOM 661 C CA . ASP A 1 78 ? -1.636 -6.089 -19.583 1.00 78.06 78 ASP A CA 1
ATOM 662 C C . ASP A 1 78 ? -2.901 -6.147 -18.714 1.00 78.06 78 ASP A C 1
ATOM 664 O O . ASP A 1 78 ? -2.973 -5.561 -17.629 1.00 78.06 78 ASP A O 1
ATOM 668 N N . TRP A 1 79 ? -3.915 -6.876 -19.180 1.00 82.94 79 TRP A N 1
ATOM 669 C CA . TRP A 1 79 ? -5.223 -7.004 -18.525 1.00 82.94 79 TRP A CA 1
ATOM 670 C C . TRP A 1 79 ? -5.121 -7.685 -17.154 1.00 82.94 79 TRP A C 1
ATOM 672 O O . TRP A 1 79 ? -5.944 -7.446 -16.267 1.00 82.94 79 TRP A O 1
ATOM 682 N N . VAL A 1 80 ? -4.086 -8.505 -16.956 1.00 85.50 80 VAL A N 1
ATOM 683 C CA . VAL A 1 80 ? -3.815 -9.203 -15.696 1.00 85.50 80 VAL A CA 1
ATOM 684 C C . VAL A 1 80 ? -3.582 -8.209 -14.552 1.00 85.50 80 VAL A C 1
ATOM 686 O O . VAL A 1 80 ? -4.086 -8.427 -13.447 1.00 85.50 80 VAL A O 1
ATOM 689 N N . LEU A 1 81 ? -2.908 -7.080 -14.813 1.00 84.06 81 LEU A N 1
ATOM 690 C CA . LEU A 1 81 ? -2.691 -6.013 -13.823 1.00 84.06 81 LEU A CA 1
ATOM 691 C C . LEU A 1 81 ? -4.023 -5.461 -13.301 1.00 84.06 81 LEU A C 1
ATOM 693 O O . LEU A 1 81 ? -4.191 -5.295 -12.093 1.00 84.06 81 LEU A O 1
ATOM 697 N N . LEU A 1 82 ? -4.994 -5.254 -14.194 1.00 84.44 82 LEU A N 1
ATOM 698 C CA . LEU A 1 82 ? -6.328 -4.758 -13.847 1.00 84.44 82 LEU A CA 1
ATOM 699 C C . LEU A 1 82 ? -7.112 -5.768 -12.993 1.00 84.44 82 LEU A C 1
ATOM 701 O O . LEU A 1 82 ? -7.778 -5.401 -12.019 1.00 84.44 82 LEU A O 1
ATOM 705 N N . VAL A 1 83 ? -7.008 -7.057 -13.321 1.00 88.12 83 VAL A N 1
ATOM 706 C CA . VAL A 1 83 ? -7.654 -8.133 -12.554 1.00 88.12 83 VAL A CA 1
ATOM 707 C C . VAL A 1 83 ? -7.054 -8.248 -11.153 1.00 88.12 83 VAL A C 1
ATOM 709 O O . VAL A 1 83 ? -7.791 -8.301 -10.170 1.00 88.12 83 VAL A O 1
ATOM 712 N N . ILE A 1 84 ? -5.726 -8.220 -11.031 1.00 89.00 84 ILE A N 1
ATOM 713 C CA . ILE A 1 84 ? -5.054 -8.232 -9.724 1.00 89.00 84 ILE A CA 1
ATOM 714 C C . ILE A 1 84 ? -5.450 -6.994 -8.915 1.00 89.00 84 ILE A C 1
ATOM 716 O O . ILE A 1 84 ? -5.738 -7.107 -7.722 1.00 89.00 84 ILE A O 1
ATOM 720 N N . ALA A 1 85 ? -5.506 -5.823 -9.554 1.00 86.44 85 ALA A N 1
ATOM 721 C CA . ALA A 1 85 ? -5.834 -4.577 -8.882 1.00 86.44 85 ALA A CA 1
ATOM 722 C C . ALA A 1 85 ? -7.260 -4.550 -8.327 1.00 86.44 85 ALA A C 1
ATOM 724 O O . ALA A 1 85 ? -7.468 -4.167 -7.172 1.00 86.44 85 ALA A O 1
ATOM 725 N N . SER A 1 86 ? -8.233 -5.005 -9.114 1.00 88.38 86 SER A N 1
ATOM 726 C CA . SER A 1 86 ? -9.624 -5.114 -8.667 1.00 88.38 86 SER A CA 1
ATOM 727 C C . SER A 1 86 ? -9.782 -6.124 -7.526 1.00 88.38 86 SER A C 1
ATOM 729 O O . SER A 1 86 ? -10.403 -5.805 -6.509 1.00 88.38 86 SER A O 1
ATOM 731 N N . LEU A 1 87 ? -9.153 -7.300 -7.630 1.00 89.69 87 LEU A N 1
ATOM 732 C CA . LEU A 1 87 ? -9.184 -8.315 -6.576 1.00 89.69 87 LEU A CA 1
ATOM 733 C C . LEU A 1 87 ? -8.539 -7.810 -5.277 1.00 89.69 87 LEU A C 1
ATOM 735 O O . LEU A 1 87 ? -9.093 -8.000 -4.193 1.00 89.69 87 LEU A O 1
ATOM 739 N N . TYR A 1 88 ? -7.393 -7.135 -5.376 1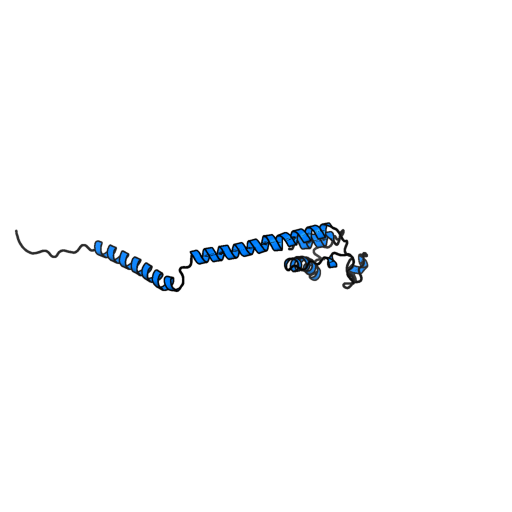.00 89.31 88 TYR A N 1
ATOM 740 C CA . TYR A 1 88 ? -6.698 -6.571 -4.222 1.00 89.31 88 TYR A CA 1
ATOM 741 C C . TYR A 1 88 ? -7.524 -5.485 -3.525 1.00 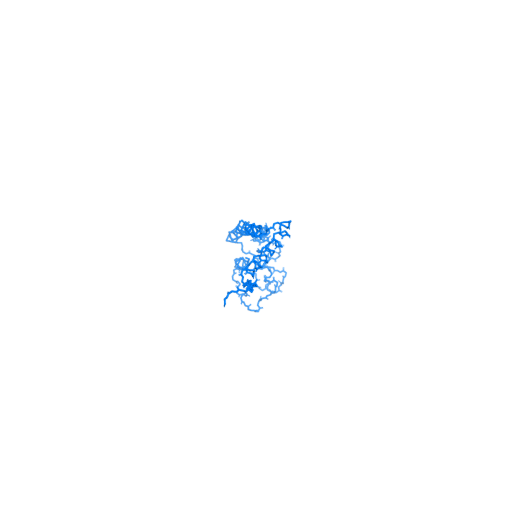89.31 88 TYR A C 1
ATOM 743 O O . TYR A 1 88 ? -7.632 -5.501 -2.298 1.00 89.31 88 TYR A O 1
ATOM 751 N N . MET A 1 89 ? -8.156 -4.581 -4.283 1.00 86.81 89 MET A N 1
ATOM 752 C CA . MET A 1 89 ? -9.054 -3.581 -3.700 1.00 86.81 89 MET A CA 1
ATOM 753 C C . MET A 1 89 ? -10.263 -4.217 -3.027 1.00 86.81 89 MET A C 1
ATOM 755 O O . MET A 1 89 ? -10.639 -3.775 -1.944 1.00 86.81 89 MET A O 1
ATOM 759 N N . LEU A 1 90 ? -10.863 -5.244 -3.630 1.00 88.94 90 LEU A N 1
ATOM 760 C CA . LEU A 1 90 ? -12.019 -5.926 -3.054 1.00 88.94 90 LEU A CA 1
ATOM 761 C C . LEU A 1 90 ? -11.660 -6.586 -1.718 1.00 88.94 90 LEU A C 1
ATOM 763 O O . LEU A 1 90 ? -12.368 -6.404 -0.728 1.00 88.94 90 LEU A O 1
ATOM 767 N N . ILE A 1 91 ? -10.531 -7.298 -1.660 1.00 90.06 91 ILE A N 1
ATOM 768 C CA . ILE A 1 91 ? -10.068 -7.956 -0.432 1.00 90.06 91 ILE A CA 1
ATOM 769 C C . ILE A 1 91 ? -9.713 -6.921 0.645 1.00 90.06 91 ILE A C 1
ATOM 771 O O . ILE A 1 91 ? -10.171 -7.041 1.781 1.00 90.06 91 ILE A O 1
ATOM 775 N N . SER A 1 92 ? -8.938 -5.888 0.312 1.00 87.19 92 SER A N 1
ATOM 776 C CA . SER A 1 92 ? -8.541 -4.869 1.291 1.00 87.19 92 SER A CA 1
ATOM 777 C C . SER A 1 92 ? -9.737 -4.055 1.803 1.00 87.19 92 SER A C 1
ATOM 779 O O . SER A 1 92 ? -9.872 -3.870 3.009 1.00 87.19 92 SER A O 1
ATOM 781 N N . ASN A 1 93 ? -10.644 -3.616 0.927 1.00 84.12 93 ASN A N 1
ATOM 782 C CA . ASN A 1 93 ? -11.742 -2.726 1.320 1.00 84.12 93 ASN A CA 1
ATOM 783 C C . ASN A 1 93 ? -12.954 -3.457 1.907 1.00 84.12 93 ASN A C 1
ATOM 785 O O . ASN A 1 93 ? -13.545 -2.965 2.863 1.00 84.12 93 ASN A O 1
ATOM 789 N N . LEU A 1 94 ? -13.350 -4.617 1.371 1.00 88.00 94 LEU A N 1
ATOM 790 C CA . LEU A 1 94 ? -14.548 -5.317 1.846 1.00 88.00 94 LEU A CA 1
ATOM 791 C C . LEU A 1 94 ? -14.236 -6.426 2.843 1.00 88.00 94 LEU A C 1
ATOM 793 O O . LEU A 1 94 ? -15.023 -6.637 3.756 1.00 88.00 94 LEU A O 1
ATOM 797 N N . LEU A 1 95 ? -13.135 -7.161 2.694 1.00 87.19 95 LEU A N 1
ATOM 798 C CA . LEU A 1 95 ? -12.840 -8.260 3.616 1.00 87.19 95 LEU A CA 1
ATOM 799 C C . LEU A 1 95 ? -12.057 -7.760 4.831 1.00 87.19 95 LEU A C 1
ATOM 801 O O . LEU A 1 95 ? -12.458 -8.015 5.964 1.00 87.19 95 LEU A O 1
ATOM 805 N N . LEU A 1 96 ? -10.978 -7.008 4.612 1.00 85.56 96 LEU A N 1
ATOM 806 C CA . LEU A 1 96 ? -10.070 -6.615 5.688 1.00 85.56 96 LEU A CA 1
ATOM 807 C C . LEU A 1 96 ? -10.668 -5.523 6.585 1.00 85.56 96 LEU A C 1
ATOM 809 O O . LEU A 1 96 ? -10.669 -5.692 7.800 1.00 85.56 96 LEU A O 1
ATOM 813 N N . VAL A 1 97 ? -11.250 -4.457 6.026 1.00 85.88 97 VAL A N 1
ATOM 814 C CA . VAL A 1 97 ? -11.889 -3.398 6.837 1.00 85.88 97 VAL A CA 1
ATOM 815 C C . VAL A 1 97 ? -13.079 -3.937 7.631 1.00 85.88 97 VAL A C 1
ATOM 817 O O . VAL A 1 97 ? -13.177 -3.682 8.831 1.00 85.88 97 VAL A O 1
ATOM 820 N N . ASN A 1 98 ? -13.954 -4.735 7.011 1.00 88.56 98 ASN A N 1
ATOM 821 C CA . ASN A 1 98 ? -15.099 -5.312 7.721 1.00 88.56 98 ASN A CA 1
ATOM 822 C C . ASN A 1 98 ? -14.660 -6.263 8.838 1.00 88.56 98 ASN A C 1
ATOM 824 O O . ASN A 1 98 ? -15.247 -6.250 9.922 1.00 88.56 98 ASN A O 1
ATOM 828 N N . LEU A 1 99 ? -13.602 -7.044 8.609 1.00 89.31 99 LEU A N 1
ATOM 829 C CA . LEU A 1 99 ? -13.040 -7.918 9.632 1.00 89.31 99 LEU A CA 1
ATOM 830 C C . LEU A 1 99 ? -12.375 -7.121 10.763 1.00 89.31 99 LEU A C 1
ATOM 832 O O . LEU A 1 99 ? -12.580 -7.445 11.928 1.00 89.31 99 LEU A O 1
ATOM 836 N N . VAL A 1 100 ? -11.649 -6.043 10.460 1.00 89.62 100 VAL A N 1
ATOM 837 C CA . VAL A 1 100 ? -11.040 -5.161 11.472 1.00 89.62 100 VAL A CA 1
ATOM 838 C C . VAL A 1 100 ? -12.107 -4.468 12.322 1.00 89.62 100 VAL A C 1
ATOM 840 O O . VAL A 1 100 ? -12.000 -4.442 13.548 1.00 89.62 100 VAL A O 1
ATOM 843 N N . ILE A 1 101 ? -13.182 -3.969 11.707 1.00 86.94 101 ILE A N 1
ATOM 844 C CA . ILE A 1 101 ? -14.322 -3.404 12.442 1.00 86.94 101 ILE A CA 1
ATOM 845 C C . ILE A 1 101 ? -14.953 -4.469 13.348 1.00 86.94 101 ILE A C 1
ATOM 847 O O . ILE A 1 101 ? -15.312 -4.170 14.489 1.00 86.94 101 ILE A O 1
ATOM 851 N N . ALA A 1 102 ? -15.081 -5.710 12.871 1.00 90.12 102 ALA A N 1
ATOM 852 C CA . ALA A 1 102 ? -15.600 -6.811 13.675 1.00 90.12 102 ALA A CA 1
ATOM 853 C C . ALA A 1 102 ? -14.684 -7.148 14.864 1.00 90.12 102 ALA A C 1
ATOM 855 O O . ALA A 1 102 ? -15.192 -7.351 15.966 1.00 90.12 102 ALA A O 1
ATOM 856 N N . LEU A 1 103 ? -13.359 -7.142 14.677 1.00 88.44 103 LEU A N 1
ATOM 857 C CA . LEU A 1 103 ? -12.382 -7.360 15.748 1.00 88.44 103 LEU A CA 1
ATOM 858 C C . LEU A 1 103 ? -12.480 -6.284 16.830 1.00 88.44 103 LEU A C 1
ATOM 860 O O . LEU A 1 103 ? -12.648 -6.623 17.998 1.00 88.44 103 LEU A O 1
ATOM 864 N N . PHE A 1 104 ? -12.489 -5.001 16.455 1.00 83.94 104 PHE A N 1
ATOM 865 C CA . PHE A 1 104 ? -12.644 -3.920 17.433 1.00 83.94 104 PHE A CA 1
ATOM 866 C C . PHE A 1 104 ? -13.980 -3.999 18.175 1.00 83.94 104 PHE A C 1
ATOM 868 O O . PHE A 1 104 ? -14.029 -3.797 19.387 1.00 83.94 104 PHE A O 1
ATOM 875 N N . ARG A 1 105 ? -15.076 -4.333 17.483 1.00 78.88 105 ARG A N 1
ATOM 876 C CA . ARG A 1 105 ? -16.371 -4.552 18.145 1.00 78.88 105 ARG A CA 1
ATOM 877 C C . ARG A 1 105 ? -16.309 -5.719 19.127 1.00 78.88 105 ARG A C 1
ATOM 879 O O . ARG A 1 105 ? -16.809 -5.585 20.239 1.00 78.88 105 ARG A O 1
ATOM 886 N N . TYR A 1 106 ? -15.705 -6.840 18.746 1.00 79.25 106 TYR A N 1
ATOM 887 C CA . TYR A 1 106 ? -15.579 -8.012 19.608 1.00 79.25 106 TYR A CA 1
ATOM 888 C C . TYR A 1 106 ? -14.720 -7.727 20.846 1.00 79.25 106 TYR A C 1
ATOM 890 O O . TYR A 1 106 ? -15.138 -8.045 21.959 1.00 79.25 106 TYR A O 1
ATOM 898 N N . GLU A 1 107 ? -13.571 -7.073 20.678 1.00 76.44 107 GLU A N 1
ATOM 899 C CA . GLU A 1 107 ? -12.698 -6.676 21.787 1.00 76.44 107 GLU A CA 1
ATOM 900 C C . GLU A 1 107 ? -13.401 -5.718 22.751 1.00 76.44 107 GLU A C 1
ATOM 902 O O . GLU A 1 107 ? -13.379 -5.943 23.960 1.00 76.44 107 GLU A O 1
ATOM 907 N N . VAL A 1 108 ? -14.105 -4.703 22.235 1.00 70.56 108 VAL A N 1
ATOM 908 C CA . VAL A 1 108 ? -14.870 -3.758 23.065 1.00 70.56 108 VAL A CA 1
ATOM 909 C C . VAL A 1 108 ? -16.011 -4.459 23.806 1.00 70.56 108 VAL A C 1
ATOM 911 O O . VAL A 1 108 ? -16.228 -4.186 24.983 1.00 70.56 108 VAL A O 1
ATOM 914 N N . ILE A 1 109 ? -16.734 -5.381 23.164 1.00 64.81 109 ILE A N 1
ATOM 915 C CA . ILE A 1 109 ? -17.825 -6.134 23.808 1.00 64.81 109 ILE A CA 1
ATOM 916 C C . ILE A 1 109 ? -17.279 -7.062 24.904 1.00 64.81 109 ILE A C 1
ATOM 918 O O . ILE A 1 109 ? -17.875 -7.165 25.980 1.00 64.81 109 ILE A O 1
ATOM 922 N N . MET A 1 110 ? -16.140 -7.714 24.668 1.00 66.31 110 MET A N 1
ATOM 923 C CA . MET A 1 110 ? -15.476 -8.556 25.666 1.00 66.31 110 MET A CA 1
ATOM 924 C C . MET A 1 110 ? -14.920 -7.732 26.837 1.00 66.31 110 MET A C 1
ATOM 926 O O . MET A 1 110 ? -15.076 -8.140 27.991 1.00 66.31 110 MET A O 1
ATOM 930 N N . ASP A 1 111 ? -14.362 -6.547 26.576 1.00 62.31 111 ASP A N 1
ATOM 931 C CA . ASP A 1 111 ? -13.923 -5.606 27.615 1.00 62.31 111 ASP A CA 1
ATOM 932 C C . ASP A 1 111 ? -15.120 -5.058 28.415 1.00 62.31 111 ASP A C 1
ATOM 934 O O . ASP A 1 111 ? -15.066 -4.995 29.643 1.00 62.31 111 ASP A O 1
ATOM 938 N N . TYR A 1 112 ? -16.260 -4.781 27.769 1.00 60.91 112 TYR A N 1
ATOM 939 C CA . TYR A 1 112 ? -17.492 -4.362 28.452 1.00 60.91 112 TYR A CA 1
ATOM 940 C C . TYR A 1 112 ? -18.068 -5.466 29.348 1.00 60.91 112 TYR A C 1
ATOM 942 O O . TYR A 1 112 ? -18.536 -5.193 30.450 1.00 60.91 112 TYR A O 1
ATOM 950 N N . LYS A 1 113 ? -17.992 -6.733 28.918 1.00 62.09 113 LYS A N 1
ATOM 951 C CA . LYS A 1 113 ? -18.423 -7.879 29.735 1.00 62.09 113 LYS A CA 1
ATOM 952 C C . LYS A 1 113 ? -17.514 -8.099 30.951 1.00 62.09 113 LYS A C 1
ATOM 954 O O . LYS A 1 113 ? -17.982 -8.595 31.974 1.00 62.09 113 LYS A O 1
ATOM 959 N N . SER A 1 114 ? -16.236 -7.721 30.854 1.00 63.47 114 SER A N 1
ATOM 960 C CA . SER A 1 114 ? -15.268 -7.823 31.954 1.00 63.47 114 SER A CA 1
ATOM 961 C C . SER A 1 114 ? -15.216 -6.581 32.855 1.00 63.47 114 SER A C 1
ATOM 963 O O . SER A 1 114 ? -14.690 -6.667 33.970 1.00 63.47 114 SER A O 1
ATOM 965 N N . ARG A 1 115 ? -15.731 -5.426 32.416 1.00 61.72 115 ARG A N 1
ATOM 966 C CA . ARG A 1 115 ? -15.740 -4.188 33.206 1.00 61.72 115 ARG A CA 1
ATOM 967 C C . ARG A 1 115 ? -17.070 -3.994 33.918 1.00 61.72 115 ARG A C 1
ATOM 969 O O . ARG A 1 115 ? -18.078 -3.605 33.344 1.00 61.72 115 ARG A O 1
ATOM 976 N N . ILE A 1 116 ? -17.026 -4.163 35.233 1.00 62.31 116 ILE A N 1
ATOM 977 C CA . ILE A 1 116 ? -18.026 -3.602 36.141 1.00 62.31 116 ILE A CA 1
ATOM 978 C C . ILE A 1 116 ? -17.994 -2.066 35.960 1.00 62.31 116 ILE A C 1
ATOM 980 O O . ILE A 1 116 ? -16.904 -1.490 36.063 1.00 62.31 116 ILE A O 1
ATOM 984 N N . PRO A 1 117 ? -19.124 -1.379 35.696 1.00 60.66 117 PRO A N 1
ATOM 985 C CA . PRO A 1 117 ? -19.133 0.069 35.495 1.00 60.66 117 PRO A CA 1
ATOM 986 C C . PRO A 1 117 ? -18.514 0.779 36.706 1.00 60.66 117 PRO A C 1
ATOM 988 O O . PRO A 1 117 ? -18.731 0.378 37.852 1.00 60.66 117 PRO A O 1
ATOM 991 N N . ALA A 1 118 ? -17.730 1.832 36.451 1.00 61.38 118 ALA A N 1
ATOM 992 C CA . ALA A 1 118 ? -16.953 2.567 37.454 1.00 61.38 118 ALA A CA 1
ATOM 993 C C . ALA A 1 118 ? -17.695 2.876 38.779 1.00 61.38 118 ALA A C 1
ATOM 995 O O . ALA A 1 118 ? -17.089 2.647 39.829 1.00 61.38 118 ALA A O 1
ATOM 996 N N . PRO A 1 119 ? -18.982 3.298 38.793 1.00 61.59 119 PRO A N 1
ATOM 997 C CA . PRO A 1 119 ? -19.694 3.526 40.055 1.00 61.59 119 PRO A CA 1
ATOM 998 C C . PRO A 1 119 ? -19.903 2.252 40.894 1.00 61.59 119 PRO A C 1
ATOM 1000 O O . PRO A 1 119 ? -19.893 2.322 42.119 1.00 61.59 119 PRO A O 1
ATOM 1003 N N . LEU A 1 120 ? -20.038 1.076 40.270 1.00 62.78 120 LEU A N 1
ATOM 1004 C CA . LEU A 1 120 ? -20.225 -0.203 40.968 1.00 62.78 120 LEU A CA 1
ATOM 1005 C C . LEU A 1 120 ? -18.891 -0.863 41.356 1.00 62.78 120 LEU A C 1
ATOM 1007 O O . LEU A 1 120 ? -18.815 -1.528 42.386 1.00 62.78 120 LEU A O 1
ATOM 1011 N N . ASN A 1 121 ? -17.812 -0.652 40.593 1.00 66.00 121 ASN A N 1
ATOM 1012 C CA . ASN A 1 121 ? -16.488 -1.218 40.897 1.00 66.00 121 ASN A CA 1
ATOM 1013 C C . ASN A 1 121 ? -15.883 -0.647 42.200 1.00 66.00 121 ASN A C 1
ATOM 1015 O O . ASN A 1 121 ? -15.196 -1.368 42.926 1.00 66.00 121 ASN A O 1
ATOM 1019 N N . ILE A 1 1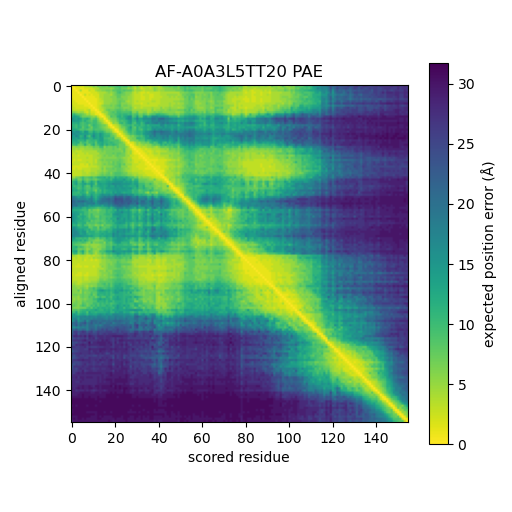22 ? -16.183 0.618 42.520 1.00 68.50 122 ILE A N 1
ATOM 1020 C CA . ILE A 1 122 ? -15.766 1.287 43.768 1.00 68.50 122 ILE A CA 1
ATOM 1021 C C . ILE A 1 122 ? -16.445 0.669 44.999 1.00 68.50 122 ILE A C 1
ATOM 1023 O O . ILE A 1 122 ? -15.857 0.670 46.073 1.00 68.50 122 ILE A O 1
ATOM 1027 N N . ILE A 1 123 ? -17.644 0.099 44.849 1.00 68.94 123 ILE A N 1
ATOM 1028 C CA . ILE A 1 123 ? -18.426 -0.485 45.950 1.00 68.94 123 ILE A CA 1
ATOM 1029 C C . ILE A 1 123 ? -18.204 -2.004 46.046 1.00 68.94 123 ILE A C 1
ATOM 1031 O O . ILE A 1 123 ? -18.001 -2.536 47.135 1.00 68.94 123 ILE A O 1
ATOM 1035 N N . ILE A 1 124 ? -18.171 -2.714 44.914 1.00 70.88 124 ILE A N 1
ATOM 1036 C CA . ILE A 1 124 ? -18.090 -4.185 44.867 1.00 70.88 124 ILE A CA 1
ATOM 1037 C C . ILE A 1 124 ? -16.711 -4.705 45.299 1.00 70.88 124 ILE A C 1
ATOM 1039 O O . ILE A 1 124 ? -16.631 -5.723 45.987 1.00 70.88 124 ILE A O 1
ATOM 1043 N N . ARG A 1 125 ? -15.614 -4.020 44.939 1.00 73.50 125 ARG A N 1
ATOM 1044 C CA . ARG A 1 125 ? -14.259 -4.428 45.355 1.00 73.50 125 ARG A CA 1
ATOM 1045 C C . ARG A 1 125 ? -14.060 -4.402 46.875 1.00 73.50 125 ARG A C 1
ATOM 1047 O O . ARG A 1 125 ? -13.646 -5.435 47.403 1.00 73.50 125 ARG A O 1
ATOM 1054 N N . PRO A 1 126 ? -14.357 -3.303 47.598 1.00 77.56 126 PRO A N 1
ATOM 1055 C CA . PRO A 1 126 ? -14.215 -3.294 49.049 1.00 77.56 126 PRO A CA 1
ATOM 1056 C C . PRO A 1 126 ? -15.204 -4.240 49.734 1.00 77.56 126 PRO A C 1
ATOM 1058 O O . PRO A 1 126 ? -14.803 -4.890 50.692 1.00 77.56 126 PRO A O 1
ATOM 1061 N N . LEU A 1 127 ? -16.432 -4.414 49.222 1.00 74.69 127 LEU A N 1
ATOM 1062 C CA . LEU A 1 127 ? -17.391 -5.396 49.755 1.00 74.69 127 LEU A CA 1
ATOM 1063 C C . LEU A 1 127 ? -16.890 -6.838 49.645 1.00 74.69 127 LEU A C 1
ATOM 1065 O O . LEU A 1 127 ? -17.001 -7.587 50.609 1.00 74.69 127 LEU A O 1
ATOM 1069 N N . ASN A 1 128 ? -16.291 -7.231 48.516 1.00 75.88 128 AS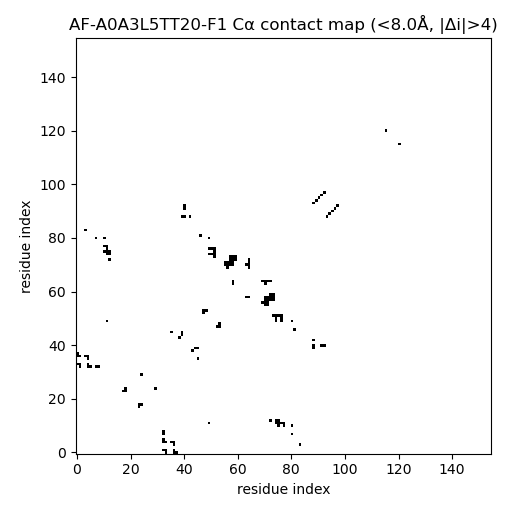N A N 1
ATOM 1070 C CA . ASN A 1 128 ? -15.721 -8.575 48.367 1.00 75.88 128 ASN A CA 1
ATOM 1071 C C . ASN A 1 128 ? -14.498 -8.802 49.267 1.00 75.88 128 ASN A C 1
ATOM 1073 O O . ASN A 1 128 ? -14.291 -9.915 49.755 1.00 75.88 128 ASN A O 1
ATOM 1077 N N . VAL A 1 129 ? -13.689 -7.765 49.502 1.00 81.44 129 VAL A N 1
ATOM 1078 C CA . VAL A 1 129 ? -12.559 -7.825 50.444 1.00 81.44 129 VAL A CA 1
ATOM 1079 C C . VAL A 1 129 ? -13.066 -7.935 51.884 1.00 81.44 129 VAL A C 1
ATOM 1081 O O . VAL A 1 129 ? -12.615 -8.814 52.615 1.00 81.44 129 VAL A O 1
ATOM 1084 N N . LEU A 1 130 ? -14.053 -7.121 52.269 1.00 78.56 130 LEU A N 1
ATOM 1085 C CA . LEU A 1 130 ? -14.707 -7.185 53.579 1.00 78.56 130 LEU A CA 1
ATOM 1086 C C . LEU A 1 130 ? -15.388 -8.531 53.809 1.00 78.56 130 LEU A C 1
ATOM 1088 O O . LEU A 1 130 ? -15.206 -9.119 54.867 1.00 78.56 130 LEU A O 1
ATOM 1092 N N . TYR A 1 131 ? -16.101 -9.063 52.817 1.00 81.88 131 TYR A N 1
ATOM 1093 C CA . TYR A 1 131 ? -16.735 -10.375 52.909 1.00 81.88 131 TYR A CA 1
ATOM 1094 C C . TYR A 1 131 ? -15.704 -11.492 53.121 1.00 81.88 131 TYR A C 1
ATOM 1096 O O . TYR A 1 131 ? -15.901 -12.356 53.975 1.00 81.88 131 TYR A O 1
ATOM 1104 N N . ARG A 1 132 ? -14.561 -11.457 52.415 1.00 79.06 132 ARG A N 1
ATOM 1105 C CA . ARG A 1 132 ? -13.461 -12.409 52.657 1.00 79.06 132 ARG A CA 1
ATOM 1106 C C . ARG A 1 132 ? -12.841 -12.254 54.046 1.00 79.06 132 ARG A C 1
ATOM 1108 O O . ARG A 1 132 ? -12.562 -13.269 54.679 1.00 79.06 132 ARG A O 1
ATOM 1115 N N . CYS A 1 133 ? -12.644 -11.027 54.526 1.00 72.88 133 CYS A N 1
ATOM 1116 C CA . CYS A 1 133 ? -12.118 -10.778 55.871 1.00 72.88 133 CYS A CA 1
ATOM 1117 C C . CYS A 1 133 ? -13.094 -11.229 56.967 1.00 72.88 133 CYS A C 1
ATOM 1119 O O . CYS A 1 133 ? -12.688 -11.920 57.893 1.00 72.88 133 CYS A O 1
ATOM 1121 N N . CYS A 1 134 ? -14.384 -10.909 56.843 1.00 74.31 134 CYS A N 1
ATOM 1122 C CA . CYS A 1 134 ? -15.403 -11.339 57.798 1.00 74.31 134 CYS A CA 1
ATOM 1123 C C . CYS A 1 134 ? -15.553 -12.862 57.825 1.00 74.31 134 CYS A C 1
ATOM 1125 O O . CYS A 1 134 ? -15.694 -13.433 58.903 1.00 74.31 134 CYS A O 1
ATOM 1127 N N . LYS A 1 135 ? -15.467 -13.530 56.667 1.00 76.50 135 LYS A N 1
ATOM 1128 C CA . LYS A 1 135 ? -15.497 -14.994 56.610 1.00 76.50 135 LYS A CA 1
ATOM 1129 C C . LYS A 1 135 ? -14.289 -15.628 57.313 1.00 76.50 135 LYS A C 1
ATOM 1131 O O . LYS A 1 135 ? -14.460 -16.622 58.009 1.00 76.50 135 LYS A O 1
ATOM 1136 N N . SER A 1 136 ? -13.087 -15.056 57.182 1.00 63.22 136 SER A N 1
ATOM 1137 C CA . SER A 1 136 ? -11.899 -15.600 57.866 1.00 63.22 136 SER A CA 1
ATOM 1138 C C . SER A 1 136 ? -11.903 -15.347 59.380 1.00 63.22 136 SER A C 1
ATOM 1140 O O . SER A 1 136 ? -11.347 -16.138 60.144 1.00 63.22 136 SER A O 1
ATOM 1142 N N . ASP A 1 137 ? -12.560 -14.280 59.840 1.00 63.34 137 ASP A N 1
ATOM 1143 C CA . ASP A 1 137 ? -12.754 -14.025 61.269 1.00 63.34 137 ASP A CA 1
ATOM 1144 C C . ASP A 1 137 ? -13.779 -14.960 61.916 1.00 63.34 137 ASP A C 1
ATOM 1146 O O . ASP A 1 137 ? -13.613 -15.318 63.084 1.00 63.34 137 ASP A O 1
ATOM 1150 N N . ASP A 1 138 ? -14.802 -15.391 61.178 1.00 61.53 138 ASP A N 1
ATOM 1151 C CA . ASP A 1 138 ? -15.786 -16.356 61.675 1.00 61.53 138 ASP A CA 1
ATOM 1152 C C . ASP A 1 138 ? -15.168 -17.756 61.856 1.00 61.53 138 ASP A C 1
ATOM 1154 O O . ASP A 1 138 ? -15.323 -18.387 62.904 1.00 61.53 138 ASP A O 1
ATOM 1158 N N . GLU A 1 139 ? -14.327 -18.190 60.909 1.00 60.62 139 GLU A N 1
ATOM 1159 C CA . GLU A 1 139 ? -13.568 -19.444 61.039 1.00 60.62 139 GLU A CA 1
ATOM 1160 C C 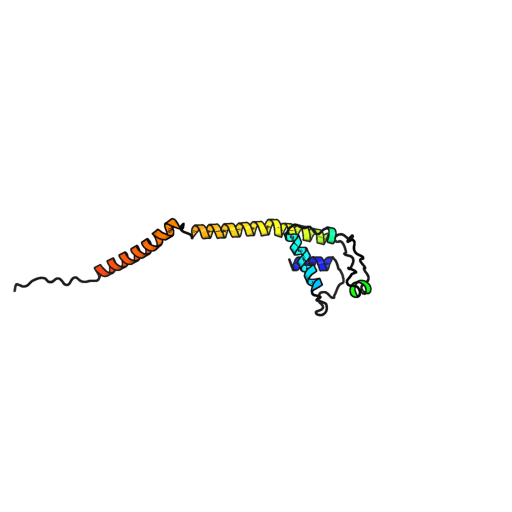. GLU A 1 139 ? -12.538 -19.397 62.187 1.00 60.62 139 GLU A C 1
ATOM 1162 O O . GLU A 1 139 ? -12.340 -20.392 62.891 1.00 60.62 139 GLU A O 1
ATOM 1167 N N . ARG A 1 140 ? -11.938 -18.231 62.481 1.00 57.47 140 ARG A N 1
ATOM 1168 C CA . ARG A 1 140 ? -11.050 -18.067 63.653 1.00 57.47 140 ARG A CA 1
ATOM 1169 C C . ARG A 1 140 ? -11.777 -18.128 64.998 1.00 57.47 140 ARG A C 1
ATOM 1171 O O . ARG A 1 140 ? -11.152 -18.492 65.996 1.00 57.47 140 ARG A O 1
ATOM 1178 N N . LYS A 1 141 ? -13.065 -17.777 65.062 1.00 55.75 141 LYS A N 1
ATOM 1179 C CA . LYS A 1 141 ? -13.853 -17.826 66.307 1.00 55.75 141 LYS A CA 1
ATOM 1180 C C . LYS A 1 141 ? -14.295 -19.240 66.669 1.00 55.75 141 LYS A C 1
ATOM 1182 O O . LYS A 1 141 ? -14.329 -19.552 67.855 1.00 55.75 141 LYS A O 1
ATOM 1187 N N . GLN A 1 142 ? -14.546 -20.103 65.686 1.00 56.06 142 GLN A N 1
ATOM 1188 C CA . GLN A 1 142 ? -14.859 -21.514 65.945 1.00 56.06 142 GLN A CA 1
ATOM 1189 C C . GLN A 1 142 ? -13.649 -22.306 66.470 1.00 56.06 142 GLN A C 1
ATOM 1191 O O . GLN A 1 142 ? -13.823 -23.276 67.202 1.00 56.06 142 GLN A O 1
ATOM 1196 N N . HIS A 1 143 ? -12.420 -21.874 66.164 1.00 49.16 143 HIS A N 1
ATOM 1197 C CA . HIS A 1 143 ? -11.208 -22.597 66.561 1.00 49.16 143 HIS A CA 1
ATOM 1198 C C . HIS A 1 143 ? -10.616 -22.189 67.925 1.00 49.16 143 HIS A C 1
ATOM 1200 O O . HIS A 1 143 ? -9.613 -22.769 68.342 1.00 49.16 143 HIS A O 1
ATOM 1206 N N . LYS A 1 144 ? -11.211 -21.230 68.653 1.00 46.50 144 LYS A N 1
ATOM 1207 C CA . LYS A 1 144 ? -10.839 -20.971 70.055 1.00 46.50 144 LYS A CA 1
ATOM 1208 C C . LYS A 1 144 ? -11.676 -21.866 70.978 1.00 46.50 144 LYS A C 1
ATOM 1210 O O . LYS A 1 144 ? -12.838 -21.535 71.207 1.00 46.50 144 LYS A O 1
ATOM 1215 N N . PRO A 1 145 ? -11.121 -22.946 71.568 1.00 43.94 145 PRO A N 1
ATOM 1216 C CA . PRO A 1 145 ? -11.795 -23.613 72.670 1.00 43.94 145 PRO A CA 1
ATOM 1217 C C . PRO A 1 145 ? -11.887 -22.609 73.821 1.00 43.94 145 PRO A C 1
ATOM 1219 O O . PRO A 1 145 ? -10.877 -22.202 74.402 1.00 43.94 145 PRO A O 1
ATOM 1222 N N . GLY A 1 146 ? -13.107 -22.159 74.110 1.00 46.91 146 GLY A N 1
ATOM 1223 C CA . GLY A 1 146 ? -13.410 -21.425 75.326 1.00 46.91 146 GLY A CA 1
ATOM 1224 C C . GLY A 1 146 ? -13.005 -22.295 76.507 1.00 46.91 146 GLY A C 1
ATOM 1225 O O . GLY A 1 146 ? -13.608 -23.336 76.756 1.00 46.91 146 GLY A O 1
ATOM 1226 N N . ARG A 1 147 ? -11.945 -21.897 77.211 1.00 47.66 147 ARG A N 1
ATOM 1227 C CA . ARG A 1 147 ? -11.557 -22.513 78.476 1.00 47.66 147 ARG A CA 1
ATOM 1228 C C . ARG A 1 147 ? -12.628 -22.109 79.492 1.00 47.66 147 ARG A C 1
ATOM 1230 O O . ARG A 1 147 ? -12.567 -21.011 80.037 1.00 47.66 147 ARG A O 1
ATOM 1237 N N . LYS A 1 148 ? -13.646 -22.962 79.646 1.00 39.44 148 LYS A N 1
ATOM 1238 C CA . LYS A 1 148 ? -14.652 -22.877 80.706 1.00 39.44 148 LYS A CA 1
ATOM 1239 C C . LYS A 1 148 ? -13.918 -22.864 82.045 1.00 39.44 148 LYS A C 1
ATOM 1241 O O . LYS A 1 148 ? -13.273 -23.840 82.417 1.00 39.44 148 LYS A O 1
ATOM 1246 N N . ILE A 1 149 ? -13.979 -21.721 82.713 1.00 52.62 149 ILE A N 1
ATOM 1247 C CA . ILE A 1 149 ? -13.803 -21.623 84.154 1.00 52.62 149 ILE A CA 1
ATOM 1248 C C . ILE A 1 149 ? -15.131 -22.133 84.710 1.00 52.62 149 ILE A C 1
ATOM 1250 O O . ILE A 1 149 ? -16.107 -21.395 84.679 1.00 52.62 149 ILE A O 1
ATOM 1254 N N . GLU A 1 150 ? -15.190 -23.405 85.098 1.00 45.44 150 GLU A N 1
ATOM 1255 C CA . GLU A 1 150 ? -16.285 -23.937 85.912 1.00 45.44 150 GLU A CA 1
ATOM 1256 C C . GLU A 1 150 ? -15.664 -24.562 87.163 1.00 45.44 150 GLU A C 1
ATOM 1258 O O . GLU A 1 150 ? -14.985 -25.584 87.114 1.00 45.44 150 GLU A O 1
ATOM 1263 N N . ASP A 1 151 ? -15.775 -23.773 88.228 1.00 46.47 151 ASP A N 1
ATOM 1264 C CA . ASP A 1 151 ? -16.396 -24.125 89.496 1.00 46.47 151 ASP A CA 1
ATOM 1265 C C . ASP A 1 151 ? -15.765 -25.216 90.365 1.00 46.47 151 ASP A C 1
ATOM 1267 O O . ASP A 1 151 ? -15.715 -26.408 90.080 1.00 46.47 151 ASP A O 1
ATOM 1271 N N . TRP A 1 152 ? -15.328 -24.714 91.516 1.00 41.94 152 TRP A N 1
ATOM 1272 C CA . TRP A 1 152 ? -15.125 -25.427 92.757 1.00 41.94 152 TRP A CA 1
ATOM 1273 C C . TRP A 1 152 ? -16.347 -26.273 93.165 1.00 41.94 152 TRP A C 1
ATOM 1275 O O . TRP A 1 152 ? -17.480 -25.806 93.061 1.00 41.94 152 TRP A O 1
ATOM 1285 N N . TRP A 1 153 ? -16.029 -27.400 93.816 1.00 36.50 153 TRP A N 1
ATOM 1286 C CA . TRP A 1 153 ? -16.797 -28.194 94.793 1.00 36.50 153 TRP A CA 1
ATOM 1287 C C . TRP A 1 153 ? -17.385 -29.543 94.349 1.00 36.50 153 TRP A C 1
ATOM 1289 O O . TRP A 1 153 ? -18.093 -29.647 93.354 1.00 36.50 153 TRP A O 1
ATOM 1299 N N . ILE A 1 154 ? -17.197 -30.497 95.279 1.00 43.53 154 ILE A N 1
ATOM 1300 C CA . ILE A 1 154 ? -17.765 -31.850 95.426 1.00 43.53 154 ILE A CA 1
ATOM 1301 C C . ILE A 1 154 ? -17.043 -32.868 94.520 1.00 43.53 154 ILE A C 1
ATOM 1303 O O . ILE A 1 154 ? -17.178 -32.819 93.306 1.00 43.53 154 ILE A O 1
ATOM 1307 N N . GLU A 1 155 ? -16.166 -33.746 95.015 1.00 39.50 155 GLU A N 1
ATOM 1308 C CA . GLU A 1 155 ? -16.241 -34.622 96.201 1.00 39.50 155 GLU A CA 1
ATOM 1309 C C . GLU A 1 155 ? -14.832 -35.024 96.679 1.00 39.50 155 GLU A C 1
ATOM 1311 O O . GLU A 1 155 ? -13.948 -35.223 95.811 1.00 39.50 155 GLU A O 1
#

Organism: Mytilus galloprovincialis (NCBI:txid29158)